Protein AF-A0A3S9VYE0-F1 (afdb_monomer_lite)

Radius of gyration: 14.02 Å; chains: 1; bounding box: 30×32×37 Å

Structure (mmCIF, N/CA/C/O backbone):
data_AF-A0A3S9VYE0-F1
#
_entry.id   AF-A0A3S9VYE0-F1
#
loop_
_atom_site.group_PDB
_atom_site.id
_atom_site.type_symbol
_atom_site.label_atom_id
_atom_site.label_alt_id
_atom_site.label_comp_id
_atom_site.label_asym_id
_atom_site.label_entity_id
_atom_site.label_seq_id
_atom_site.pdbx_PDB_ins_code
_atom_site.Cartn_x
_atom_site.Cartn_y
_atom_site.Cartn_z
_atom_site.occupancy
_atom_site.B_iso_or_equiv
_atom_site.auth_seq_id
_atom_site.auth_comp_id
_atom_site.auth_asym_id
_atom_site.auth_atom_id
_atom_site.pdbx_PDB_model_num
ATOM 1 N N . MET A 1 1 ? 11.926 20.568 -19.485 1.00 38.09 1 MET A N 1
ATOM 2 C CA . MET A 1 1 ? 10.786 19.679 -19.187 1.00 38.09 1 MET A CA 1
ATOM 3 C C . MET A 1 1 ? 11.408 18.369 -18.745 1.00 38.09 1 MET A C 1
ATOM 5 O O . MET A 1 1 ? 11.877 17.630 -19.596 1.00 38.09 1 MET A O 1
ATOM 9 N N . GLU A 1 2 ? 11.599 18.172 -17.441 1.00 37.19 2 GLU A N 1
ATOM 10 C CA . GLU A 1 2 ? 12.218 16.939 -16.940 1.00 37.19 2 GLU A CA 1
ATOM 11 C C . GLU A 1 2 ? 11.275 15.770 -17.230 1.00 37.19 2 GLU A C 1
ATOM 13 O O . GLU A 1 2 ? 10.141 15.744 -16.744 1.00 37.19 2 GLU A O 1
ATOM 18 N N . LEU A 1 3 ? 11.729 14.830 -18.065 1.00 38.94 3 LEU A N 1
ATOM 19 C CA . LEU A 1 3 ? 11.128 13.508 -18.128 1.00 38.94 3 LEU A CA 1
ATOM 20 C C . LEU A 1 3 ? 11.273 12.900 -16.734 1.00 38.94 3 LEU A C 1
ATOM 22 O O . LEU A 1 3 ? 12.375 12.572 -16.303 1.00 38.94 3 LEU A O 1
ATOM 26 N N . PHE A 1 4 ? 10.157 12.777 -16.023 1.00 50.22 4 PHE A N 1
ATOM 27 C CA . PHE A 1 4 ? 10.066 11.938 -14.839 1.00 50.22 4 PHE A CA 1
ATOM 28 C C . PHE A 1 4 ? 10.234 10.499 -15.335 1.00 50.22 4 PHE A C 1
ATOM 30 O O . PHE A 1 4 ? 9.263 9.883 -15.767 1.00 50.22 4 PHE A O 1
ATOM 37 N N . MET A 1 5 ? 11.476 10.012 -15.406 1.00 53.62 5 MET A N 1
ATOM 38 C CA . MET A 1 5 ? 11.737 8.617 -15.746 1.00 53.62 5 MET A CA 1
ATOM 39 C C . MET A 1 5 ? 11.141 7.783 -14.619 1.00 53.62 5 MET A C 1
ATOM 41 O O . MET A 1 5 ? 11.667 7.768 -13.506 1.00 53.62 5 MET A O 1
ATOM 45 N N . MET A 1 6 ? 9.983 7.173 -14.880 1.00 64.06 6 MET A N 1
ATOM 46 C CA . MET A 1 6 ? 9.414 6.199 -13.963 1.00 64.06 6 MET A CA 1
ATOM 47 C C . MET A 1 6 ? 10.423 5.071 -13.839 1.00 64.06 6 MET A C 1
ATOM 49 O O . MET A 1 6 ? 10.846 4.499 -14.838 1.00 64.06 6 MET A O 1
ATOM 53 N N . ARG A 1 7 ? 10.829 4.791 -12.605 1.00 78.62 7 ARG A N 1
ATOM 54 C CA . ARG A 1 7 ? 11.672 3.649 -12.297 1.00 78.62 7 ARG A CA 1
ATOM 55 C C . ARG A 1 7 ? 11.025 2.380 -12.859 1.00 78.62 7 ARG A C 1
ATOM 57 O O . ARG A 1 7 ? 9.834 2.162 -12.652 1.00 78.62 7 ARG A O 1
ATOM 64 N N . GLU A 1 8 ? 11.808 1.577 -13.569 1.00 81.56 8 GLU A N 1
ATOM 65 C CA . GLU A 1 8 ? 11.289 0.416 -14.304 1.00 81.56 8 GLU A CA 1
ATOM 66 C C . GLU A 1 8 ? 11.445 -0.896 -13.525 1.00 81.56 8 GLU A C 1
ATOM 68 O O . GLU A 1 8 ? 10.674 -1.825 -13.747 1.00 81.56 8 GLU A O 1
ATOM 73 N N . GLU A 1 9 ? 12.389 -0.955 -12.578 1.00 90.75 9 GLU A N 1
ATOM 74 C CA . GLU A 1 9 ? 12.740 -2.183 -11.856 1.00 90.75 9 GLU A CA 1
ATOM 75 C C . GLU A 1 9 ? 12.995 -1.949 -10.362 1.00 90.75 9 GLU A C 1
ATOM 77 O O . GLU A 1 9 ? 13.578 -0.937 -9.946 1.00 90.75 9 GLU A O 1
ATOM 82 N N . LEU A 1 10 ? 12.606 -2.934 -9.554 1.00 94.12 10 LEU A N 1
ATOM 83 C CA . LEU A 1 10 ? 12.876 -3.021 -8.123 1.00 94.12 10 LEU A CA 1
ATOM 84 C C . LEU A 1 10 ? 13.911 -4.118 -7.853 1.00 94.12 10 LEU A C 1
ATOM 86 O O . LEU A 1 10 ? 13.869 -5.205 -8.429 1.00 94.12 10 LEU A O 1
ATOM 90 N N . SER A 1 11 ? 14.823 -3.873 -6.917 1.00 95.44 11 SER A N 1
ATOM 91 C CA . SER A 1 11 ? 15.702 -4.923 -6.404 1.00 95.44 11 SER A CA 1
ATOM 92 C C . SER A 1 11 ? 14.907 -5.956 -5.602 1.00 95.44 11 SER A C 1
ATOM 94 O O . SER A 1 11 ? 13.827 -5.676 -5.079 1.00 95.44 11 SER A O 1
ATOM 96 N N . LEU A 1 12 ? 15.477 -7.151 -5.430 1.00 95.69 12 LEU A N 1
ATOM 97 C CA . LEU A 1 12 ? 14.870 -8.203 -4.611 1.00 95.69 12 LEU A CA 1
ATOM 98 C C . LEU A 1 12 ? 14.559 -7.725 -3.183 1.00 95.69 12 LEU A C 1
ATOM 100 O O . LEU A 1 12 ? 13.485 -8.014 -2.662 1.00 95.69 12 LEU A O 1
ATOM 104 N N . GLN A 1 13 ? 15.472 -6.971 -2.566 1.00 97.38 13 GLN A N 1
ATOM 105 C CA . GLN A 1 13 ? 15.276 -6.459 -1.210 1.00 97.38 13 GLN A CA 1
ATOM 106 C C . GLN A 1 13 ? 14.094 -5.487 -1.142 1.00 97.38 13 GLN A C 1
ATOM 108 O O . GLN A 1 13 ? 13.304 -5.546 -0.204 1.00 97.38 13 GLN A O 1
ATOM 113 N N . GLU A 1 14 ? 13.935 -4.627 -2.148 1.00 97.19 14 GLU A N 1
ATOM 114 C CA . GLU A 1 14 ? 12.805 -3.700 -2.200 1.00 97.19 14 GLU A CA 1
ATOM 115 C C . GLU A 1 14 ? 11.482 -4.429 -2.415 1.00 97.19 14 GLU A C 1
ATOM 117 O O . GLU A 1 14 ? 10.497 -4.090 -1.769 1.00 97.19 14 GLU A O 1
ATOM 122 N N . LYS A 1 15 ? 11.455 -5.468 -3.259 1.00 97.50 15 LYS A N 1
ATOM 123 C CA . LYS A 1 15 ? 10.261 -6.308 -3.449 1.00 97.50 15 LYS A CA 1
ATOM 124 C C . LYS A 1 15 ? 9.829 -6.987 -2.153 1.00 97.50 15 LYS A C 1
ATOM 126 O O . LYS A 1 15 ? 8.635 -7.040 -1.860 1.00 97.50 15 LYS A O 1
ATOM 131 N N . LEU A 1 16 ? 10.787 -7.508 -1.383 1.00 97.94 16 LEU A N 1
ATOM 132 C CA . LEU A 1 16 ? 10.517 -8.124 -0.082 1.00 97.94 16 LEU A CA 1
ATOM 133 C C . LEU A 1 16 ? 9.951 -7.107 0.910 1.00 97.94 16 LEU A C 1
ATOM 135 O O . LEU A 1 16 ? 8.973 -7.401 1.592 1.00 97.94 16 LEU A O 1
ATOM 139 N N . GLU A 1 17 ? 10.516 -5.904 0.948 1.00 98.44 17 GLU A N 1
ATOM 140 C CA . GLU A 1 17 ? 10.051 -4.856 1.852 1.00 98.44 17 GLU A CA 1
ATOM 141 C C . GLU A 1 17 ? 8.652 -4.349 1.474 1.00 98.44 17 GLU A C 1
ATOM 143 O O . GLU A 1 17 ? 7.762 -4.305 2.323 1.00 98.44 17 GLU A O 1
ATOM 148 N N . TYR A 1 18 ? 8.399 -4.088 0.185 1.00 98.31 18 TYR A N 1
ATOM 149 C CA . TYR A 1 18 ? 7.056 -3.758 -0.300 1.00 98.31 18 TYR A CA 1
ATOM 150 C C . TYR A 1 18 ? 6.040 -4.828 0.074 1.00 98.31 18 TYR A C 1
ATOM 152 O O . TYR A 1 18 ? 4.967 -4.506 0.581 1.00 98.31 18 TYR A O 1
ATOM 160 N N . ARG A 1 19 ? 6.379 -6.104 -0.135 1.00 98.50 19 ARG A N 1
ATOM 161 C CA . ARG A 1 19 ? 5.515 -7.223 0.242 1.00 98.50 19 ARG A CA 1
ATOM 162 C C . ARG A 1 19 ? 5.190 -7.211 1.731 1.00 98.50 19 ARG A C 1
ATOM 164 O O . ARG A 1 19 ? 4.027 -7.378 2.085 1.00 98.50 19 ARG A O 1
ATOM 171 N N . ASN A 1 20 ? 6.183 -7.013 2.595 1.00 98.50 20 ASN A N 1
ATOM 172 C CA . ASN A 1 20 ? 5.978 -6.991 4.043 1.00 98.50 20 ASN A CA 1
ATOM 173 C C . ASN A 1 20 ? 5.014 -5.875 4.462 1.00 98.50 20 ASN A C 1
ATOM 175 O O . ASN A 1 20 ? 4.074 -6.118 5.222 1.00 98.50 20 ASN A O 1
ATOM 179 N N . ILE A 1 21 ? 5.211 -4.667 3.932 1.00 98.69 21 ILE A N 1
ATOM 180 C CA . ILE A 1 21 ? 4.362 -3.513 4.240 1.00 98.69 21 ILE A CA 1
ATOM 181 C C . ILE A 1 21 ? 2.937 -3.739 3.713 1.00 98.69 21 ILE A C 1
ATOM 183 O O . ILE A 1 21 ? 1.971 -3.583 4.463 1.00 98.69 21 ILE A O 1
ATOM 187 N N . LEU A 1 22 ? 2.801 -4.156 2.449 1.00 98.69 22 LEU A N 1
ATOM 188 C CA . LEU A 1 22 ? 1.510 -4.396 1.800 1.00 98.69 22 LEU A CA 1
ATOM 189 C C . LEU A 1 22 ? 0.731 -5.533 2.466 1.00 98.69 22 LEU A C 1
ATOM 191 O O . LEU A 1 22 ? -0.468 -5.385 2.676 1.00 98.69 22 LEU A O 1
ATOM 195 N N . ASN A 1 23 ? 1.389 -6.618 2.879 1.00 98.56 23 ASN A N 1
ATOM 196 C CA . ASN A 1 23 ? 0.744 -7.672 3.665 1.00 98.56 23 ASN A CA 1
ATOM 197 C C . ASN A 1 23 ? 0.172 -7.121 4.974 1.00 98.56 23 ASN A C 1
ATOM 199 O O . ASN A 1 23 ? -0.982 -7.393 5.287 1.00 98.56 23 ASN A O 1
ATOM 203 N N . GLY A 1 24 ? 0.922 -6.281 5.696 1.00 98.56 24 GLY A N 1
ATOM 204 C CA . GLY A 1 24 ? 0.425 -5.657 6.925 1.00 98.56 24 GLY A CA 1
ATOM 205 C C . GLY A 1 24 ? -0.810 -4.774 6.700 1.00 98.56 24 GLY A C 1
ATOM 206 O O . GLY A 1 24 ? -1.740 -4.796 7.503 1.00 98.56 24 GLY A O 1
ATOM 207 N N . ILE A 1 25 ? -0.856 -4.030 5.590 1.00 98.62 25 ILE A N 1
ATOM 208 C CA . ILE A 1 25 ? -2.043 -3.256 5.186 1.00 98.62 25 ILE A CA 1
ATOM 209 C C . ILE A 1 25 ? -3.205 -4.207 4.860 1.00 98.62 25 ILE A C 1
ATOM 211 O O . ILE A 1 25 ? -4.314 -4.039 5.372 1.00 98.62 25 ILE A O 1
ATOM 215 N N . GLY A 1 26 ? -2.948 -5.224 4.035 1.00 98.50 26 GLY A N 1
ATOM 216 C CA . GLY A 1 26 ? -3.939 -6.197 3.584 1.00 98.50 26 GLY A CA 1
ATOM 217 C C . GLY A 1 26 ? -4.568 -6.990 4.729 1.00 98.50 26 GLY A C 1
ATOM 218 O O . GLY A 1 26 ? -5.783 -7.155 4.754 1.00 98.50 26 GLY A O 1
ATOM 219 N N . GLU A 1 27 ? -3.780 -7.418 5.714 1.00 98.44 27 GLU A N 1
ATOM 220 C CA . GLU A 1 27 ? -4.264 -8.126 6.905 1.00 98.44 27 GLU A CA 1
ATOM 221 C C . GLU A 1 27 ? -5.262 -7.289 7.712 1.00 98.44 27 GLU A C 1
ATOM 223 O O . GLU A 1 27 ? -6.290 -7.805 8.156 1.00 98.44 27 GLU A O 1
ATOM 228 N N . ILE A 1 28 ? -4.996 -5.989 7.881 1.00 98.31 28 ILE A N 1
ATOM 229 C CA . ILE A 1 28 ? -5.904 -5.081 8.591 1.00 98.31 28 ILE A CA 1
ATOM 230 C C . ILE A 1 28 ? -7.205 -4.919 7.804 1.00 98.31 28 ILE A C 1
ATOM 232 O O . ILE A 1 28 ? -8.284 -5.069 8.376 1.00 98.31 28 ILE A O 1
ATOM 236 N N . LEU A 1 29 ? -7.111 -4.665 6.496 1.00 98.38 29 LEU A N 1
ATOM 237 C CA 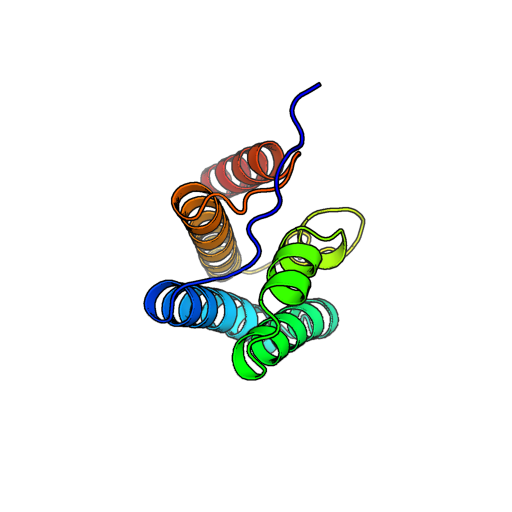. LEU A 1 29 ? -8.282 -4.500 5.631 1.00 98.38 29 LEU A CA 1
ATOM 238 C C . LEU A 1 29 ? -9.145 -5.762 5.602 1.00 98.38 29 LEU A C 1
ATOM 240 O O . LEU A 1 29 ? -10.362 -5.673 5.754 1.00 98.38 29 LEU A O 1
ATOM 244 N N . LEU A 1 30 ? -8.525 -6.934 5.468 1.00 98.19 30 LEU A N 1
ATOM 245 C CA . LEU A 1 30 ? -9.223 -8.214 5.457 1.00 98.19 30 LEU A CA 1
ATOM 246 C C . LEU A 1 30 ? -9.905 -8.490 6.801 1.00 98.19 30 LEU A C 1
ATOM 248 O O . LEU A 1 30 ? -11.088 -8.822 6.830 1.00 98.19 30 LEU A O 1
ATOM 252 N N . ARG A 1 31 ? -9.191 -8.298 7.920 1.00 97.94 31 ARG A N 1
ATOM 253 C CA . ARG A 1 31 ? -9.735 -8.485 9.276 1.00 97.94 31 ARG A CA 1
ATOM 254 C C . ARG A 1 31 ? -10.935 -7.580 9.550 1.00 97.94 31 ARG A C 1
ATOM 256 O O . ARG A 1 31 ? -11.867 -8.002 10.228 1.00 97.94 31 ARG A O 1
ATOM 263 N N . LEU A 1 32 ? -10.907 -6.351 9.038 1.00 97.75 32 LEU A N 1
ATOM 264 C CA . LEU A 1 32 ? -11.975 -5.362 9.198 1.00 97.75 32 LEU A CA 1
ATOM 265 C C . LEU A 1 32 ? -13.028 -5.412 8.075 1.00 97.75 32 LEU A C 1
ATOM 267 O O . LEU A 1 32 ? -13.923 -4.572 8.039 1.00 97.75 32 LEU A O 1
ATOM 271 N N . ASN A 1 33 ? -12.952 -6.409 7.186 1.00 97.38 33 ASN A N 1
ATOM 272 C CA . ASN A 1 33 ? -13.897 -6.648 6.094 1.00 97.38 33 ASN A CA 1
ATOM 273 C C . ASN A 1 33 ? -13.975 -5.523 5.033 1.00 97.38 33 ASN A C 1
ATOM 275 O O . ASN A 1 33 ? -14.991 -5.363 4.354 1.00 97.38 33 ASN A O 1
ATOM 279 N N . PHE A 1 34 ? -12.888 -4.772 4.829 1.00 97.69 34 PHE A N 1
ATOM 280 C CA . PHE A 1 34 ? -12.723 -3.826 3.715 1.00 97.69 34 PHE A CA 1
ATOM 281 C C . PHE A 1 34 ? -12.269 -4.557 2.444 1.00 97.69 34 PHE A C 1
ATOM 283 O O . PHE A 1 34 ? -11.154 -4.379 1.953 1.00 97.69 34 PHE A O 1
ATOM 290 N N . LEU A 1 35 ? -13.136 -5.428 1.919 1.00 97.44 35 LEU A N 1
ATOM 291 C CA . LEU A 1 35 ? -12.783 -6.376 0.854 1.00 97.44 35 LEU A CA 1
ATOM 292 C C . LEU A 1 35 ? -12.370 -5.700 -0.464 1.00 97.44 35 LEU A C 1
ATOM 294 O O . LEU A 1 35 ? -11.487 -6.203 -1.152 1.00 97.44 35 LEU A O 1
ATOM 298 N N . GLY A 1 36 ? -12.969 -4.554 -0.805 1.00 97.00 36 GLY A N 1
ATOM 299 C CA . GLY A 1 36 ? -12.621 -3.814 -2.024 1.00 97.00 36 GLY A CA 1
ATOM 300 C C . GLY A 1 36 ? -11.191 -3.275 -1.985 1.00 97.00 36 GLY A C 1
ATOM 301 O O . GLY A 1 36 ? -10.414 -3.490 -2.909 1.00 97.00 36 GLY A O 1
ATOM 302 N N . GLN A 1 37 ? -10.814 -2.634 -0.880 1.00 98.19 37 GLN A N 1
ATOM 303 C CA . GLN A 1 37 ? -9.461 -2.120 -0.667 1.00 98.19 37 GLN A CA 1
ATOM 304 C C . GLN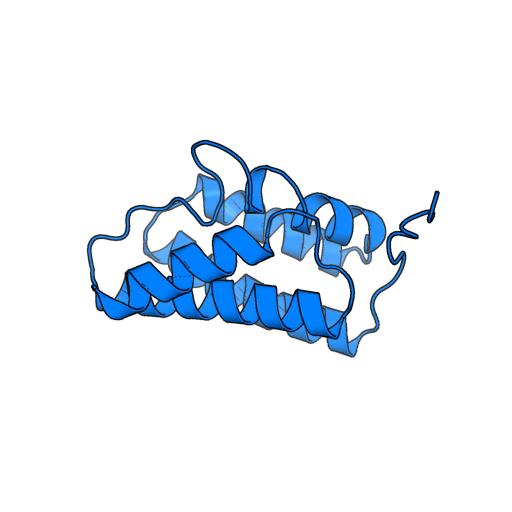 A 1 37 ? -8.454 -3.260 -0.481 1.00 98.19 37 GLN A C 1
ATOM 306 O O . GLN A 1 37 ? -7.334 -3.180 -0.980 1.00 98.19 37 GLN A O 1
ATOM 311 N N . TYR A 1 38 ? -8.855 -4.346 0.187 1.00 98.44 38 TYR A N 1
ATOM 312 C CA . TYR A 1 38 ? -8.038 -5.554 0.283 1.00 98.44 38 TYR A CA 1
ATOM 313 C C . TYR A 1 38 ? -7.710 -6.132 -1.101 1.00 98.44 38 TYR A C 1
ATOM 315 O O . TYR A 1 38 ? -6.561 -6.498 -1.337 1.00 98.44 38 TYR A O 1
ATOM 323 N N . GLN A 1 39 ? -8.674 -6.163 -2.029 1.00 98.50 39 GLN A N 1
ATOM 324 C CA . GLN A 1 39 ? -8.434 -6.650 -3.389 1.00 98.50 39 GLN A CA 1
ATOM 325 C C . GLN A 1 39 ? -7.349 -5.832 -4.098 1.00 98.50 39 GLN A C 1
ATOM 327 O O . GLN A 1 39 ? -6.450 -6.418 -4.689 1.00 98.50 39 GLN A O 1
ATOM 332 N N . VAL A 1 40 ? -7.364 -4.500 -3.959 1.00 98.38 40 VAL A N 1
ATOM 333 C CA . VAL A 1 40 ? -6.314 -3.626 -4.519 1.00 98.38 40 VAL A CA 1
ATOM 334 C C . VAL A 1 40 ? -4.931 -4.013 -3.984 1.00 98.38 40 VAL A C 1
ATOM 336 O O . VAL A 1 40 ? -3.977 -4.135 -4.749 1.00 98.38 40 VAL A O 1
ATOM 339 N N . ILE A 1 41 ? -4.816 -4.258 -2.676 1.00 98.62 41 ILE A N 1
ATOM 340 C CA . ILE A 1 41 ? -3.558 -4.704 -2.060 1.00 98.62 41 ILE A CA 1
ATOM 341 C C . ILE A 1 41 ? -3.146 -6.095 -2.558 1.00 98.62 41 ILE A C 1
ATOM 343 O O . ILE A 1 41 ? -1.973 -6.317 -2.858 1.00 98.62 41 ILE A O 1
ATOM 347 N N . SER A 1 42 ? -4.095 -7.024 -2.683 1.00 98.62 42 SER A N 1
ATOM 348 C CA . SER A 1 42 ? 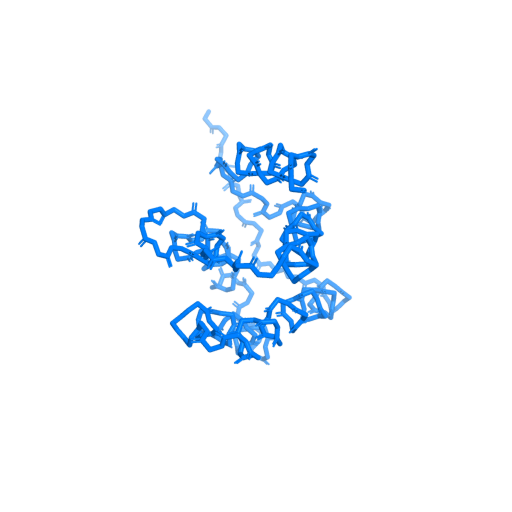-3.838 -8.364 -3.216 1.00 98.62 42 SER A CA 1
ATOM 349 C C . SER A 1 42 ? -3.343 -8.316 -4.663 1.00 98.62 42 SER A C 1
ATOM 351 O O . SER A 1 42 ? -2.396 -9.022 -5.008 1.00 98.62 42 SER A O 1
ATOM 353 N N . ASP A 1 43 ? -3.914 -7.443 -5.489 1.00 98.69 43 ASP A N 1
ATOM 354 C CA . ASP A 1 43 ? -3.493 -7.252 -6.875 1.00 98.69 43 ASP A CA 1
ATOM 355 C C . ASP A 1 43 ? -2.059 -6.708 -6.951 1.00 98.69 43 ASP A C 1
ATOM 357 O O . ASP A 1 43 ? -1.248 -7.230 -7.715 1.00 98.69 43 ASP A O 1
ATOM 361 N N . LEU A 1 44 ? -1.695 -5.742 -6.100 1.00 98.62 44 LEU A N 1
ATOM 362 C CA . LEU A 1 44 ? -0.317 -5.242 -6.002 1.00 98.62 44 LEU A CA 1
ATOM 363 C C . LEU A 1 44 ? 0.683 -6.334 -5.598 1.00 98.62 44 LEU A C 1
ATOM 365 O O . LEU A 1 44 ? 1.763 -6.433 -6.182 1.00 98.62 44 LEU A O 1
ATOM 369 N N . LEU A 1 45 ? 0.325 -7.177 -4.627 1.00 98.62 45 LEU A N 1
ATOM 370 C CA . LEU A 1 45 ? 1.151 -8.314 -4.213 1.00 98.62 45 LEU A CA 1
ATOM 371 C C . LEU A 1 45 ? 1.344 -9.316 -5.362 1.00 98.62 45 LEU A C 1
ATOM 373 O O . LEU A 1 45 ? 2.467 -9.753 -5.611 1.00 98.62 45 LEU A O 1
ATOM 377 N N . ASN A 1 46 ? 0.280 -9.607 -6.115 1.00 98.50 46 ASN A N 1
ATOM 378 C CA . ASN A 1 46 ? 0.343 -10.482 -7.286 1.00 98.50 46 ASN A CA 1
ATOM 379 C C . ASN A 1 46 ? 1.274 -9.931 -8.380 1.00 98.50 46 ASN A C 1
ATOM 381 O O . ASN A 1 46 ? 1.978 -10.706 -9.029 1.00 98.50 46 ASN A O 1
ATOM 385 N N . LEU A 1 47 ? 1.302 -8.610 -8.589 1.00 98.31 47 LEU A N 1
ATOM 386 C CA . LEU A 1 47 ? 2.224 -7.972 -9.537 1.00 98.31 47 LEU A CA 1
ATOM 387 C C . LEU A 1 47 ? 3.687 -8.126 -9.089 1.00 98.31 47 LEU A C 1
ATOM 389 O O . LEU A 1 47 ? 4.545 -8.448 -9.913 1.00 98.31 47 LEU A O 1
ATOM 393 N N . LEU A 1 48 ? 3.970 -7.982 -7.787 1.00 96.38 48 LEU A N 1
ATOM 394 C CA . LEU A 1 48 ? 5.304 -8.251 -7.231 1.00 96.38 48 LEU A CA 1
ATOM 395 C C . LEU A 1 48 ? 5.720 -9.716 -7.414 1.00 96.38 48 LEU A C 1
ATOM 397 O O . LEU A 1 48 ? 6.857 -9.979 -7.799 1.00 96.38 48 LEU A O 1
ATOM 401 N N . ASP A 1 49 ? 4.813 -10.668 -7.164 1.00 95.75 49 ASP A N 1
ATOM 402 C CA . ASP A 1 49 ? 5.057 -12.109 -7.346 1.00 95.75 49 ASP A CA 1
ATOM 403 C C . ASP A 1 49 ? 5.398 -12.479 -8.792 1.00 95.75 49 ASP A C 1
ATOM 405 O O . ASP A 1 49 ? 6.249 -13.334 -9.045 1.00 95.75 49 ASP A O 1
ATOM 409 N N . LYS A 1 50 ? 4.766 -11.803 -9.753 1.00 97.31 50 LYS A N 1
ATOM 410 C CA . LYS A 1 50 ? 5.010 -12.001 -11.185 1.00 97.31 50 LYS A CA 1
ATOM 411 C C . LYS A 1 50 ? 6.217 -11.225 -11.715 1.00 97.31 50 LYS A C 1
ATOM 413 O O . LYS A 1 50 ? 6.549 -11.377 -12.886 1.00 97.31 50 LYS A O 1
ATOM 418 N N . ASN A 1 51 ? 6.898 -10.444 -10.870 1.00 95.00 51 ASN A N 1
ATOM 419 C CA . ASN A 1 51 ? 7.968 -9.521 -11.263 1.00 95.00 51 ASN A CA 1
ATOM 420 C C . ASN A 1 51 ? 7.521 -8.485 -12.313 1.00 95.00 51 ASN A C 1
ATOM 422 O O . ASN A 1 51 ? 8.306 -8.076 -13.166 1.00 95.00 51 ASN A O 1
ATOM 426 N N . GLU A 1 52 ? 6.261 -8.053 -12.254 1.00 96.56 52 GLU A N 1
ATOM 427 C CA . GLU A 1 52 ? 5.696 -7.030 -13.139 1.00 96.56 52 GLU A CA 1
ATOM 428 C C . GLU A 1 52 ? 5.956 -5.618 -12.577 1.00 96.56 52 GLU A C 1
ATOM 430 O O . GLU A 1 52 ? 5.032 -4.835 -12.367 1.00 96.56 52 GLU A O 1
ATOM 435 N N . ASP A 1 53 ? 7.223 -5.288 -12.309 1.00 95.44 53 ASP A N 1
ATOM 436 C CA . ASP A 1 53 ? 7.640 -4.115 -11.521 1.00 95.44 53 ASP A CA 1
ATOM 437 C C . ASP A 1 53 ? 7.107 -2.786 -12.070 1.00 95.44 53 ASP A C 1
ATOM 439 O O . ASP A 1 53 ? 6.609 -1.954 -11.313 1.00 95.44 53 ASP A O 1
ATOM 443 N N . MET A 1 54 ? 7.149 -2.592 -13.389 1.00 95.06 54 MET A N 1
ATOM 444 C CA . MET A 1 54 ? 6.620 -1.382 -14.024 1.00 95.06 54 MET A CA 1
ATOM 445 C C . MET A 1 54 ? 5.107 -1.231 -13.793 1.00 95.06 54 MET A C 1
ATOM 447 O O . MET A 1 54 ? 4.625 -0.129 -13.519 1.00 95.06 54 MET A O 1
ATOM 451 N N . ILE A 1 55 ? 4.352 -2.331 -13.888 1.00 96.12 55 ILE A N 1
ATOM 452 C CA . ILE A 1 55 ? 2.901 -2.328 -13.660 1.00 96.12 55 ILE A CA 1
ATOM 453 C C . ILE A 1 55 ? 2.629 -2.132 -12.169 1.00 96.12 55 ILE A C 1
ATOM 455 O O . ILE A 1 55 ? 1.816 -1.284 -11.813 1.00 96.12 55 ILE A O 1
ATOM 459 N N . PHE A 1 56 ? 3.370 -2.821 -11.300 1.00 97.44 56 PHE A N 1
ATOM 460 C CA . PHE A 1 56 ? 3.314 -2.630 -9.854 1.0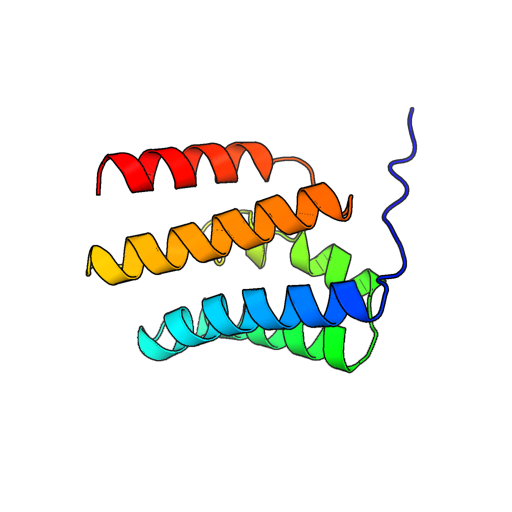0 97.44 56 PHE A CA 1
ATOM 461 C C . PHE A 1 56 ? 3.522 -1.165 -9.465 1.00 97.44 56 PHE A C 1
ATOM 463 O O . PHE A 1 56 ? 2.687 -0.601 -8.771 1.00 97.44 56 PHE A O 1
ATOM 470 N N . ILE A 1 57 ? 4.590 -0.517 -9.941 1.00 95.88 57 ILE A N 1
ATOM 471 C CA . ILE A 1 57 ? 4.894 0.885 -9.619 1.00 95.88 57 ILE A CA 1
ATOM 472 C C . ILE A 1 57 ? 3.785 1.810 -10.128 1.00 95.88 57 ILE A C 1
ATOM 474 O O . ILE A 1 57 ? 3.405 2.761 -9.438 1.00 95.88 57 ILE A O 1
ATOM 478 N N . LYS A 1 58 ? 3.254 1.547 -11.325 1.00 94.69 58 LYS A N 1
ATOM 479 C CA . LYS A 1 58 ? 2.149 2.322 -11.893 1.00 94.69 58 LYS A CA 1
ATOM 480 C C . LYS A 1 58 ? 0.884 2.206 -11.040 1.00 94.69 58 LYS A C 1
ATOM 482 O O . LYS A 1 58 ? 0.312 3.234 -10.686 1.00 94.69 58 LYS A O 1
ATOM 487 N N . GLU A 1 59 ? 0.467 0.989 -10.703 1.00 96.19 59 GLU A N 1
ATOM 488 C CA . GLU A 1 59 ? -0.742 0.734 -9.912 1.00 96.19 59 GLU A CA 1
ATOM 489 C C . GLU A 1 59 ? -0.575 1.182 -8.456 1.00 96.19 59 GLU A C 1
ATOM 491 O O . GLU A 1 59 ? -1.493 1.766 -7.881 1.00 96.19 59 GLU A O 1
ATOM 496 N N . LEU A 1 60 ? 0.623 1.020 -7.884 1.00 96.69 60 LEU A N 1
ATOM 497 C CA . LEU A 1 60 ? 0.961 1.521 -6.556 1.00 96.69 60 LEU A CA 1
ATOM 498 C C . LEU A 1 60 ? 0.788 3.036 -6.493 1.00 96.69 60 LEU A C 1
ATOM 500 O O . LEU A 1 60 ? 0.333 3.537 -5.480 1.00 96.69 60 LEU A O 1
ATOM 504 N N . ASN A 1 61 ? 1.110 3.772 -7.559 1.00 94.94 61 ASN A N 1
ATOM 505 C CA . ASN A 1 61 ? 0.879 5.218 -7.665 1.00 94.94 61 ASN A CA 1
ATOM 506 C C . ASN A 1 61 ? -0.512 5.588 -8.207 1.00 94.94 61 ASN A C 1
ATOM 508 O O . ASN A 1 61 ? -0.787 6.763 -8.462 1.00 94.94 61 ASN A O 1
ATOM 512 N N . GLY A 1 62 ? -1.378 4.598 -8.408 1.00 93.69 62 GLY A N 1
ATOM 513 C CA . GLY A 1 62 ? -2.673 4.748 -9.044 1.00 93.69 62 GLY A CA 1
ATOM 514 C C . GLY A 1 62 ? -3.742 5.366 -8.145 1.00 93.69 62 GLY A C 1
ATOM 515 O O . GLY A 1 62 ? -3.601 5.516 -6.929 1.00 93.69 62 GLY A O 1
ATOM 516 N N . VAL A 1 63 ? -4.871 5.691 -8.776 1.00 94.38 63 VAL A N 1
ATOM 517 C CA . VAL A 1 63 ? -6.049 6.266 -8.107 1.00 94.38 63 VAL A CA 1
ATOM 518 C C . VAL A 1 63 ? -6.620 5.324 -7.046 1.00 94.38 63 VAL A C 1
ATOM 520 O O . VAL A 1 63 ? -6.946 5.768 -5.956 1.00 94.38 63 VAL A O 1
ATOM 523 N N . ASN A 1 64 ? -6.612 4.012 -7.281 1.00 95.94 64 ASN A N 1
ATOM 524 C CA . ASN A 1 64 ? -7.122 3.041 -6.309 1.00 95.94 64 ASN A CA 1
ATOM 525 C C . ASN A 1 64 ? -6.346 3.061 -4.980 1.00 95.94 64 ASN A C 1
ATOM 527 O O . ASN A 1 64 ? -6.912 2.745 -3.936 1.00 95.94 64 ASN A O 1
ATOM 531 N N . MET A 1 65 ? -5.071 3.464 -4.999 1.00 95.94 65 MET A N 1
ATOM 532 C CA . MET A 1 65 ? -4.265 3.615 -3.788 1.00 95.94 65 MET A CA 1
ATOM 533 C C . MET A 1 65 ? -4.445 4.979 -3.130 1.00 95.94 65 MET A C 1
ATOM 535 O O . MET A 1 65 ? -4.548 5.044 -1.909 1.00 95.94 65 MET A O 1
ATOM 539 N N . TRP A 1 66 ? -4.484 6.058 -3.918 1.00 94.50 66 TRP A N 1
ATOM 540 C CA . TRP A 1 66 ? -4.282 7.419 -3.400 1.00 94.50 66 TRP A CA 1
ATOM 541 C C . TRP A 1 66 ? -5.354 8.439 -3.797 1.00 94.50 66 TRP A C 1
ATOM 543 O O . TRP A 1 66 ? -5.419 9.512 -3.205 1.00 94.50 66 TRP A O 1
ATOM 553 N N . GLY A 1 67 ? -6.174 8.164 -4.806 1.00 87.69 67 GLY A N 1
ATOM 554 C CA . GLY A 1 67 ? -7.020 9.165 -5.450 1.00 87.69 67 GLY A CA 1
ATOM 555 C C . GLY A 1 67 ? -8.488 8.770 -5.559 1.00 87.69 67 GLY A C 1
ATOM 556 O O . GLY A 1 67 ? -8.834 7.846 -6.284 1.00 87.69 67 GLY A O 1
ATOM 557 N N . GLY A 1 68 ? -9.356 9.585 -4.961 1.00 81.31 68 GLY A N 1
ATOM 558 C CA . GLY A 1 68 ? -10.803 9.504 -5.145 1.00 81.31 68 GLY A CA 1
ATOM 559 C C . GLY A 1 68 ? -11.514 8.643 -4.107 1.00 81.31 68 GLY A C 1
ATOM 560 O O . GLY A 1 68 ? -10.889 7.908 -3.347 1.00 81.31 68 GLY A O 1
ATOM 561 N N . ALA A 1 69 ? -12.844 8.758 -4.121 1.00 84.00 69 ALA A N 1
ATOM 562 C CA . ALA A 1 69 ? -13.727 8.088 -3.179 1.00 84.00 69 ALA A CA 1
ATOM 563 C C . ALA A 1 69 ? -13.514 6.570 -3.200 1.00 84.00 69 ALA A C 1
ATOM 565 O O . ALA A 1 69 ? -13.720 5.922 -4.228 1.00 84.00 69 ALA A O 1
ATOM 566 N N . GLY A 1 70 ? -13.144 6.013 -2.048 1.00 89.62 70 GLY A N 1
ATOM 567 C CA . GLY A 1 70 ? -12.969 4.571 -1.873 1.00 89.62 70 GLY A CA 1
ATOM 568 C C . GLY A 1 70 ? -11.563 4.052 -2.174 1.00 89.62 70 GLY A C 1
ATOM 569 O O . GLY A 1 70 ? -11.371 2.833 -2.163 1.00 89.62 70 GLY A O 1
ATOM 570 N N . ALA A 1 71 ? -10.587 4.943 -2.389 1.00 96.12 71 ALA A N 1
ATOM 571 C CA . ALA A 1 71 ? -9.174 4.575 -2.401 1.00 96.12 71 ALA A CA 1
ATOM 572 C C . ALA A 1 71 ? -8.773 3.847 -1.104 1.00 96.12 71 ALA A C 1
ATOM 574 O O . ALA A 1 71 ? -9.406 4.014 -0.061 1.00 96.12 71 ALA A O 1
ATOM 575 N N . VAL A 1 72 ? -7.692 3.061 -1.149 1.00 97.31 72 VAL A N 1
ATOM 576 C CA . VAL A 1 72 ? -7.246 2.227 -0.015 1.00 97.31 72 VAL A CA 1
ATOM 577 C C . VAL A 1 72 ? -7.113 3.016 1.288 1.00 97.31 72 VAL A C 1
ATOM 579 O O . VAL A 1 72 ? -7.489 2.518 2.345 1.00 97.31 72 VAL A O 1
ATOM 582 N N . TRP A 1 73 ? -6.607 4.248 1.227 1.00 94.19 73 TRP A N 1
ATOM 583 C CA . TRP A 1 73 ? -6.407 5.077 2.415 1.00 94.19 73 TRP A CA 1
ATOM 584 C C . TRP A 1 73 ? -7.692 5.716 2.975 1.00 94.19 73 TRP A C 1
ATOM 586 O O . TRP A 1 73 ? -7.674 6.187 4.109 1.00 94.19 73 TRP A O 1
ATOM 596 N N . GLU A 1 74 ? -8.799 5.719 2.226 1.00 92.62 74 GLU A N 1
ATOM 597 C CA . GLU A 1 74 ? -10.077 6.343 2.605 1.00 92.62 74 GLU A CA 1
ATOM 598 C C . GLU A 1 74 ? -11.046 5.351 3.278 1.00 92.62 74 GLU A C 1
ATOM 600 O O . GLU A 1 74 ? -12.236 5.291 2.959 1.00 92.62 74 GLU A O 1
ATOM 605 N N . VAL A 1 75 ? -10.550 4.543 4.216 1.00 91.50 75 VAL A N 1
ATOM 606 C CA . VAL A 1 75 ? -11.392 3.626 5.003 1.00 91.50 75 VAL A CA 1
ATOM 607 C C . VAL A 1 75 ? -11.744 4.230 6.362 1.00 91.50 75 VAL A C 1
ATOM 609 O O . VAL A 1 75 ? -10.880 4.689 7.103 1.00 91.50 75 VAL A O 1
ATOM 612 N N . GLY A 1 76 ? -13.034 4.217 6.707 1.00 90.31 76 GLY A N 1
ATOM 613 C CA . GLY A 1 76 ? -13.520 4.667 8.014 1.00 90.31 76 GLY A CA 1
ATOM 614 C C . GLY A 1 76 ? -13.425 3.557 9.059 1.00 90.31 76 GLY A C 1
ATOM 615 O O . GLY A 1 76 ? -14.352 2.758 9.188 1.00 90.31 76 GLY A O 1
ATOM 616 N N . ILE A 1 77 ? -12.319 3.500 9.803 1.00 93.94 77 ILE A N 1
ATOM 617 C CA . ILE A 1 77 ? -12.101 2.509 10.867 1.00 93.94 77 ILE A CA 1
ATOM 618 C C . ILE A 1 77 ? -12.619 3.066 12.199 1.00 93.94 77 ILE A C 1
ATOM 620 O O . ILE A 1 77 ? -12.160 4.102 12.661 1.00 93.94 77 ILE A O 1
ATOM 624 N N . GLN A 1 78 ? -13.575 2.376 12.829 1.00 91.38 78 GLN A N 1
ATOM 625 C CA . GLN A 1 78 ? -14.194 2.844 14.080 1.00 91.38 78 GLN A CA 1
ATOM 626 C C . GLN A 1 78 ? -13.309 2.634 15.315 1.00 91.38 78 GLN A C 1
ATOM 628 O O . GLN A 1 78 ? -13.320 3.449 16.235 1.00 91.38 78 GLN A O 1
ATOM 633 N N . GLU A 1 79 ? -12.571 1.522 15.364 1.00 93.69 79 GLU A N 1
ATOM 634 C CA . GLU A 1 79 ? -11.688 1.210 16.486 1.00 93.69 79 GLU A CA 1
ATOM 635 C C . GLU A 1 79 ? -10.389 2.011 16.359 1.00 93.69 79 GLU A C 1
ATOM 637 O O . GLU A 1 79 ? -9.560 1.748 15.485 1.00 93.69 79 GLU A O 1
ATOM 642 N N . LYS A 1 80 ? -10.196 2.966 17.271 1.00 91.25 80 LYS A N 1
ATOM 643 C CA . LYS A 1 80 ? -9.048 3.882 17.302 1.00 91.25 80 LYS A CA 1
ATOM 644 C C . LYS A 1 80 ? -7.710 3.154 17.193 1.00 91.25 80 LYS A C 1
ATOM 646 O O . LYS A 1 80 ? -6.809 3.610 16.489 1.00 91.25 80 LYS A O 1
ATOM 651 N N . LYS A 1 81 ? -7.547 2.029 17.897 1.00 93.69 81 LYS A N 1
ATOM 652 C CA . LYS A 1 81 ? -6.285 1.277 17.850 1.00 93.69 81 LYS A CA 1
ATOM 653 C C . LYS A 1 81 ? -5.993 0.763 16.440 1.00 93.69 81 LYS A C 1
ATOM 655 O O . LYS A 1 81 ? -4.864 0.884 15.970 1.00 93.69 81 LYS A O 1
ATOM 660 N N . ASP A 1 82 ? -7.008 0.217 15.782 1.00 95.12 82 ASP A N 1
ATOM 661 C CA . ASP A 1 82 ? -6.887 -0.336 14.438 1.00 95.12 82 ASP A CA 1
ATOM 662 C C . ASP A 1 82 ? -6.673 0.764 13.395 1.00 95.12 82 ASP A C 1
ATOM 664 O O . ASP A 1 82 ? -5.845 0.593 12.499 1.00 95.12 82 ASP A O 1
ATOM 668 N N . GLU A 1 83 ? -7.334 1.914 13.558 1.00 95.50 83 GLU A N 1
ATOM 669 C CA . GLU A 1 83 ? -7.130 3.096 12.715 1.00 95.50 83 GLU A CA 1
ATOM 670 C C . GLU A 1 83 ? -5.673 3.575 12.780 1.00 95.50 83 GLU A C 1
ATOM 672 O O . GLU A 1 83 ? -5.016 3.731 11.751 1.00 95.50 83 GLU A O 1
ATOM 677 N N . ILE A 1 84 ? -5.120 3.728 13.987 1.00 95.12 84 ILE A N 1
ATOM 678 C CA . ILE A 1 84 ? -3.725 4.150 14.170 1.00 95.12 84 ILE A CA 1
ATOM 679 C C . ILE A 1 84 ? -2.759 3.132 13.552 1.00 95.12 84 ILE A C 1
ATOM 681 O O . ILE A 1 84 ? -1.791 3.523 12.894 1.00 95.12 84 ILE A O 1
ATOM 685 N N . THR A 1 85 ? -2.986 1.831 13.754 1.00 96.12 85 THR A N 1
ATOM 686 C CA . THR A 1 85 ? -2.141 0.786 13.159 1.00 96.12 85 THR A CA 1
ATOM 687 C C . THR A 1 85 ? -2.190 0.833 11.631 1.00 96.12 85 THR A C 1
ATOM 689 O O . THR A 1 85 ? -1.138 0.764 10.994 1.00 96.12 85 THR A O 1
ATOM 692 N N . PHE A 1 86 ? -3.375 1.015 11.049 1.00 97.50 86 PHE A N 1
ATOM 693 C CA . PHE A 1 86 ? -3.556 1.136 9.606 1.00 97.50 86 PHE A CA 1
ATOM 694 C C . PHE A 1 86 ? -2.844 2.367 9.033 1.00 97.50 86 PHE A C 1
ATOM 696 O O . PHE A 1 86 ? -2.046 2.253 8.102 1.00 97.50 86 PHE A O 1
ATOM 703 N N . ILE A 1 87 ? -3.052 3.535 9.646 1.00 97.06 87 ILE A N 1
ATOM 704 C CA . ILE A 1 87 ? -2.407 4.792 9.250 1.00 97.06 87 ILE A CA 1
ATOM 705 C C . ILE A 1 87 ? -0.883 4.677 9.317 1.00 97.06 87 ILE A C 1
ATOM 707 O O . ILE A 1 87 ? -0.191 5.126 8.404 1.00 97.06 87 ILE A O 1
ATOM 711 N N . ASN A 1 88 ? -0.341 4.057 10.369 1.00 96.81 88 ASN A N 1
ATOM 712 C CA . ASN A 1 88 ? 1.102 3.856 10.485 1.00 96.81 88 ASN A CA 1
ATOM 713 C C . ASN A 1 88 ? 1.651 3.011 9.331 1.00 96.81 88 ASN A C 1
ATOM 715 O O . ASN A 1 88 ? 2.694 3.361 8.790 1.00 96.81 88 ASN A O 1
ATOM 719 N N . LYS A 1 89 ? 0.937 1.957 8.917 1.00 98.12 89 LYS A N 1
ATOM 720 C CA . LYS A 1 89 ? 1.341 1.118 7.781 1.00 98.12 89 LYS A CA 1
ATOM 721 C C . LYS A 1 89 ? 1.285 1.862 6.444 1.00 98.12 89 LYS A C 1
ATOM 723 O O . LYS A 1 89 ? 2.162 1.675 5.607 1.00 98.12 89 LYS A O 1
ATOM 728 N N . LEU A 1 90 ? 0.311 2.753 6.253 1.00 98.06 90 LEU A N 1
ATOM 729 C CA . LEU A 1 90 ? 0.267 3.626 5.074 1.00 98.06 90 LEU A CA 1
ATOM 730 C C . LEU A 1 90 ? 1.415 4.640 5.056 1.00 98.06 90 LEU A C 1
ATOM 732 O O . LEU A 1 90 ? 2.009 4.877 4.008 1.00 98.06 90 LEU A O 1
ATOM 736 N N . ILE A 1 91 ? 1.742 5.238 6.204 1.00 97.19 91 ILE A N 1
ATOM 737 C CA . ILE A 1 91 ? 2.877 6.162 6.312 1.00 97.19 91 ILE A CA 1
ATOM 738 C C . ILE A 1 91 ? 4.190 5.422 6.040 1.00 97.19 91 ILE A C 1
ATOM 740 O O . ILE A 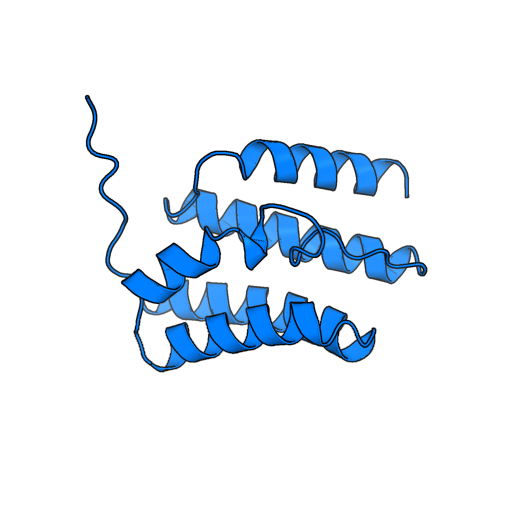1 91 ? 4.994 5.920 5.261 1.00 97.19 91 ILE A O 1
ATOM 744 N N . GLU A 1 92 ? 4.364 4.225 6.602 1.00 98.12 92 GLU A N 1
ATOM 745 C CA . GLU A 1 92 ? 5.511 3.343 6.348 1.00 98.12 92 GLU A CA 1
ATOM 746 C C . GLU A 1 92 ? 5.660 3.024 4.853 1.00 98.12 92 GLU A C 1
ATOM 748 O O . GLU A 1 92 ? 6.757 3.128 4.307 1.00 98.12 92 GLU A O 1
ATOM 753 N N . LEU A 1 93 ? 4.553 2.735 4.156 1.00 98.31 93 LEU A N 1
ATOM 754 C CA . LEU A 1 93 ? 4.557 2.549 2.703 1.00 98.31 93 LEU A CA 1
ATOM 755 C C . LEU A 1 93 ? 5.029 3.809 1.971 1.00 98.31 93 LEU A C 1
ATOM 757 O O . LEU A 1 93 ? 5.881 3.724 1.093 1.00 98.31 93 LEU A O 1
ATOM 761 N N . ILE A 1 94 ? 4.502 4.979 2.333 1.00 97.12 94 ILE A N 1
ATOM 762 C CA . ILE A 1 94 ? 4.874 6.250 1.700 1.00 97.12 94 ILE A CA 1
ATOM 763 C C . ILE A 1 94 ? 6.348 6.587 1.956 1.00 97.12 94 ILE A C 1
ATOM 765 O O . ILE A 1 94 ? 7.042 7.018 1.036 1.00 97.12 94 ILE A O 1
ATOM 769 N N . ASP A 1 95 ? 6.831 6.381 3.182 1.00 96.69 95 ASP A N 1
ATOM 770 C CA . ASP A 1 95 ? 8.242 6.543 3.541 1.00 96.69 95 ASP A CA 1
ATOM 771 C C . ASP A 1 95 ? 9.119 5.637 2.670 1.00 96.69 95 ASP A C 1
ATOM 773 O O . ASP A 1 95 ? 10.113 6.088 2.101 1.00 96.69 95 ASP A O 1
ATOM 777 N N . PHE A 1 96 ? 8.723 4.376 2.486 1.00 97.56 96 PHE A N 1
ATOM 778 C CA . PHE A 1 96 ? 9.467 3.443 1.645 1.00 97.56 96 PHE A CA 1
ATOM 779 C C . PHE A 1 96 ? 9.399 3.793 0.147 1.00 97.56 96 PHE A C 1
ATOM 781 O O . PHE A 1 96 ? 10.374 3.652 -0.596 1.00 97.56 96 PHE A O 1
ATOM 788 N N . MET A 1 97 ? 8.277 4.340 -0.316 1.00 95.69 97 MET A N 1
ATOM 789 C CA . MET A 1 97 ? 8.165 4.875 -1.674 1.00 95.69 97 MET A CA 1
ATOM 790 C C . MET A 1 97 ? 9.091 6.075 -1.910 1.00 95.69 97 MET A C 1
ATOM 792 O O . MET A 1 97 ? 9.612 6.248 -3.016 1.00 95.69 97 MET A O 1
ATOM 796 N N . GLU A 1 98 ? 9.308 6.905 -0.884 1.00 94.19 98 GLU A N 1
ATOM 797 C CA . GLU A 1 98 ? 10.264 8.015 -0.920 1.00 94.19 98 GLU A CA 1
ATOM 798 C C . GLU A 1 98 ? 11.705 7.507 -1.012 1.00 94.19 98 GLU A C 1
ATOM 800 O O . GLU A 1 98 ? 12.453 7.975 -1.870 1.00 94.19 98 GLU A O 1
ATOM 805 N N . THR A 1 99 ? 12.091 6.524 -0.192 1.00 94.31 99 THR A N 1
ATOM 806 C CA . THR A 1 99 ? 13.465 5.986 -0.200 1.00 94.31 99 THR A CA 1
ATOM 807 C C . THR A 1 99 ? 13.814 5.272 -1.504 1.00 94.31 99 THR A C 1
ATOM 809 O O . THR A 1 99 ? 14.961 5.316 -1.946 1.00 94.31 99 THR A O 1
ATOM 812 N N . THR A 1 100 ? 12.826 4.657 -2.152 1.00 93.44 100 THR A N 1
ATOM 813 C CA . THR A 1 100 ? 12.994 3.918 -3.413 1.00 93.44 100 THR A CA 1
ATOM 814 C C . THR A 1 100 ? 12.741 4.769 -4.666 1.00 93.44 100 THR A C 1
ATOM 816 O O . THR A 1 100 ? 12.811 4.250 -5.783 1.00 93.44 100 THR A O 1
ATOM 819 N N . ASN A 1 101 ? 12.483 6.076 -4.514 1.00 91.00 101 ASN A N 1
ATOM 820 C CA . ASN A 1 101 ? 12.200 7.021 -5.604 1.00 91.00 101 ASN A CA 1
ATOM 821 C C . ASN A 1 101 ? 11.033 6.611 -6.525 1.00 91.00 101 ASN A C 1
ATOM 823 O O . ASN A 1 101 ? 11.036 6.932 -7.714 1.00 91.00 101 ASN A O 1
ATOM 827 N N . VAL A 1 102 ? 10.017 5.923 -5.997 1.00 91.50 102 VAL A N 1
ATOM 828 C CA . VAL A 1 102 ? 8.805 5.568 -6.763 1.00 91.50 102 VAL A CA 1
ATOM 829 C C . VAL A 1 102 ? 7.618 6.478 -6.452 1.00 91.50 102 VAL A C 1
ATOM 831 O O . VAL A 1 102 ? 6.542 6.285 -7.009 1.00 91.50 102 VAL A O 1
ATOM 834 N N . LEU A 1 103 ? 7.780 7.452 -5.553 1.00 88.88 103 LEU A N 1
ATOM 835 C CA . LEU A 1 103 ? 6.686 8.293 -5.078 1.00 88.88 103 LEU A CA 1
ATOM 836 C C . LEU A 1 103 ? 6.102 9.205 -6.174 1.00 88.88 103 LEU A C 1
ATOM 838 O O . LEU A 1 103 ? 6.756 10.123 -6.675 1.00 88.88 103 LEU A O 1
ATOM 842 N N . GLY A 1 104 ? 4.820 9.006 -6.470 1.00 82.88 104 GLY A N 1
ATOM 843 C CA . GLY A 1 104 ? 4.011 9.822 -7.364 1.00 82.88 104 GLY A CA 1
ATOM 844 C C . GLY A 1 104 ? 3.613 11.185 -6.789 1.00 82.88 104 GLY A C 1
ATOM 845 O O . GLY A 1 104 ? 3.686 11.469 -5.587 1.00 82.88 104 GLY A O 1
ATOM 846 N N . ARG A 1 105 ? 3.161 12.073 -7.679 1.00 78.12 105 ARG A N 1
ATOM 847 C CA . ARG A 1 105 ? 2.733 13.431 -7.312 1.00 78.12 105 ARG A CA 1
ATOM 848 C C . ARG A 1 105 ? 1.444 13.367 -6.483 1.00 78.12 105 ARG A C 1
ATOM 850 O O . ARG A 1 105 ? 0.519 12.652 -6.835 1.00 78.12 105 ARG A O 1
ATOM 857 N N . GLY A 1 106 ? 1.373 14.143 -5.402 1.00 79.50 106 GLY A N 1
ATOM 858 C CA . GLY A 1 106 ? 0.180 14.251 -4.544 1.00 79.50 106 GLY A CA 1
ATOM 859 C C . GLY A 1 106 ? 0.188 13.355 -3.301 1.00 79.50 106 GLY A C 1
ATOM 860 O O . GLY A 1 106 ? -0.404 13.732 -2.291 1.00 79.50 106 GLY A O 1
ATOM 861 N N . ILE A 1 107 ? 0.954 12.259 -3.299 1.00 90.00 107 ILE A N 1
ATOM 862 C CA . ILE A 1 107 ? 1.023 11.326 -2.158 1.00 90.00 107 ILE A CA 1
ATOM 863 C C . ILE A 1 107 ? 1.587 12.010 -0.900 1.00 90.00 107 ILE A C 1
ATOM 865 O O . ILE A 1 107 ? 1.121 11.774 0.213 1.00 90.00 107 ILE A O 1
ATOM 869 N N . LYS A 1 108 ? 2.511 12.968 -1.063 1.00 88.56 108 LYS A N 1
ATOM 870 C CA . LYS A 1 108 ? 3.031 13.786 0.054 1.00 88.56 108 LYS A CA 1
ATOM 871 C C . LYS A 1 108 ? 1.939 14.556 0.803 1.00 88.56 108 LYS A C 1
ATOM 873 O O . LYS A 1 108 ? 2.053 14.764 2.010 1.00 88.56 108 LYS A O 1
ATOM 878 N N . SER A 1 109 ? 0.892 14.995 0.106 1.00 90.19 109 SER A N 1
ATOM 879 C CA . SER A 1 109 ? -0.243 15.668 0.743 1.00 90.19 109 SER A CA 1
ATOM 880 C C . SER A 1 109 ? -1.072 14.680 1.561 1.00 90.19 109 SER A C 1
ATOM 882 O O . SER A 1 109 ? -1.454 15.002 2.682 1.00 90.19 109 SER A O 1
ATOM 884 N N . ILE A 1 110 ? -1.268 13.459 1.055 1.00 92.31 110 ILE A N 1
ATOM 885 C CA . ILE A 1 110 ? -1.967 12.380 1.770 1.00 92.31 110 ILE A CA 1
ATOM 886 C C . ILE A 1 110 ? -1.201 11.991 3.034 1.00 92.31 110 ILE A C 1
ATOM 888 O O . ILE A 1 110 ? -1.792 11.940 4.108 1.00 92.31 110 ILE A O 1
ATOM 892 N N . LYS A 1 111 ? 0.128 11.841 2.957 1.00 93.81 111 LYS A N 1
ATOM 893 C CA . LYS A 1 111 ? 0.988 11.602 4.132 1.00 93.81 111 LYS A CA 1
ATOM 894 C C . LYS A 1 111 ? 0.745 12.620 5.249 1.00 93.81 111 LYS A C 1
ATOM 896 O O . LYS A 1 111 ? 0.699 12.265 6.427 1.00 93.81 111 LYS A O 1
ATOM 901 N N . ARG A 1 112 ? 0.575 13.896 4.883 1.00 93.06 112 ARG A N 1
ATOM 902 C CA . ARG A 1 112 ? 0.290 14.978 5.833 1.00 93.06 112 ARG A CA 1
ATOM 903 C C . ARG A 1 112 ? -1.083 14.814 6.478 1.00 93.06 112 ARG A C 1
ATOM 905 O O . ARG A 1 112 ? -1.173 14.945 7.691 1.00 93.06 112 ARG A O 1
ATOM 912 N N . ILE A 1 113 ? -2.110 14.495 5.689 1.00 92.56 113 ILE A N 1
ATOM 913 C CA . ILE A 1 113 ? -3.471 14.234 6.185 1.00 92.56 113 ILE A CA 1
ATOM 914 C C . ILE A 1 113 ? -3.453 13.064 7.176 1.00 92.56 113 ILE A C 1
ATOM 916 O O . ILE A 1 113 ? -3.887 13.222 8.314 1.00 92.56 113 ILE A O 1
ATOM 920 N N . LEU A 1 114 ? -2.864 11.933 6.780 1.00 93.19 114 LEU A N 1
ATOM 921 C CA . LEU A 1 114 ? -2.693 10.746 7.622 1.00 93.19 114 LEU A CA 1
ATOM 922 C C . LEU A 1 114 ? -1.983 11.075 8.946 1.00 93.19 114 LEU A C 1
ATOM 924 O O . LEU A 1 114 ? -2.428 10.673 10.020 1.00 93.19 114 LEU A O 1
ATOM 928 N N . SER A 1 115 ? -0.910 11.867 8.882 1.00 92.25 115 SER A N 1
ATOM 929 C CA . SER A 1 115 ? -0.173 12.298 10.076 1.00 92.25 115 SER A CA 1
ATOM 930 C C . SER A 1 115 ? -1.010 13.181 11.005 1.00 92.25 115 SER A C 1
ATOM 932 O O . SER A 1 115 ? -0.828 13.117 12.218 1.00 92.25 115 SER A O 1
ATOM 9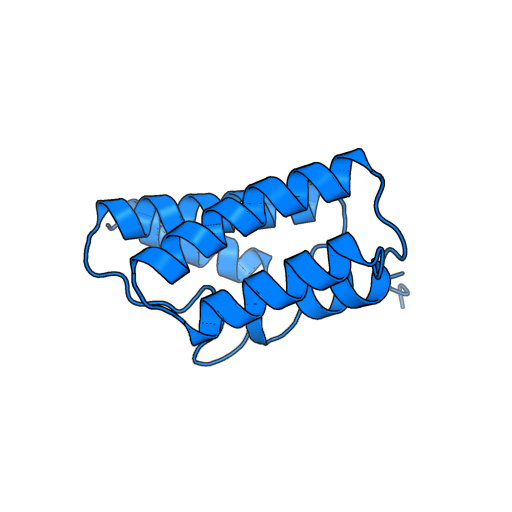34 N N . SER A 1 116 ? -1.916 14.000 10.462 1.00 90.25 116 SER A N 1
ATOM 935 C CA . SER A 1 116 ? -2.833 14.818 11.260 1.00 90.25 116 SER A CA 1
ATOM 936 C C . SER A 1 116 ? -3.920 13.979 11.927 1.00 90.25 116 SER A C 1
ATOM 938 O O . SER A 1 116 ? -4.180 14.197 13.105 1.00 90.25 116 SER A O 1
ATOM 940 N N . ILE A 1 117 ? -4.503 12.996 11.227 1.00 86.00 117 ILE A N 1
ATOM 941 C CA . ILE A 1 117 ? -5.516 12.089 11.800 1.00 86.00 117 ILE A CA 1
ATOM 942 C C . ILE A 1 117 ? -4.939 11.375 13.026 1.00 86.00 117 ILE A C 1
ATOM 944 O O . ILE A 1 117 ? -5.497 11.464 14.115 1.00 86.00 117 ILE A O 1
ATOM 948 N N . LYS A 1 118 ? -3.733 10.808 12.891 1.00 81.75 118 LYS A N 1
ATOM 949 C CA . LYS A 1 118 ? -3.014 10.119 13.975 1.00 81.75 118 LYS A CA 1
ATOM 950 C C . LYS A 1 118 ? -2.853 10.939 15.268 1.00 81.75 118 LYS A C 1
ATOM 952 O O . LYS A 1 118 ? -2.705 10.347 16.331 1.00 81.75 118 LYS A O 1
ATOM 957 N N . GLN A 1 119 ? -2.800 12.270 15.195 1.00 73.44 119 GLN A N 1
ATOM 958 C CA . GLN A 1 119 ? -2.627 13.132 16.375 1.00 73.44 119 GLN A CA 1
ATOM 959 C C . GLN A 1 119 ? -3.941 13.442 17.096 1.00 73.44 119 GLN A C 1
ATOM 961 O O . GLN A 1 119 ? -3.912 13.840 18.260 1.00 73.44 119 GLN A O 1
ATOM 966 N N . VAL A 1 120 ? -5.068 13.318 16.395 1.00 63.75 120 VAL A N 1
ATOM 967 C CA . VAL A 1 120 ? -6.398 13.672 16.901 1.00 63.75 120 VAL A CA 1
ATOM 968 C C . VAL A 1 120 ? -7.151 12.433 17.368 1.00 63.75 120 VAL A C 1
ATOM 970 O O . VAL A 1 120 ? -7.978 12.556 18.271 1.00 63.75 120 VAL A O 1
ATOM 973 N N . THR A 1 121 ? -6.850 11.263 16.790 1.00 57.31 121 THR A N 1
ATOM 974 C CA . THR A 1 121 ? -7.426 9.997 17.234 1.00 57.31 121 THR A CA 1
ATOM 975 C C . THR A 1 121 ? -6.935 9.662 18.623 1.00 57.31 121 THR A C 1
ATOM 977 O O . THR A 1 121 ? -7.817 9.569 19.503 1.00 57.31 121 THR A O 1
#

Secondary structure (DSSP, 8-state):
-----------HHHHHHHHHHHHHHHHHHHHTT-HHHHHHHHHHHHHHHTT-HHHHHHHHTSHHHHSSTT-TT-----SHHHHHHHHHHHHHHHHHHHHTT-PPTTHHHHHHHHHHHHHH-

Sequence (121 aa):
MELFMMREELSLQEKLEYRNILNGIGEILLRLNFLGQYQVISDLLNLLDKNEDMIFIKELNGVNMWGGAGAVWEVGIQEKKDEITFINKLIELIDFMETTNVLGRGIKSIKRILSSIKQVT

Foldseek 3Di:
DDDPPQDQADDPVLLVVLLVLLVQLLVLCVVVVVVQLNVLSVVLNVCSVVRVRNVSLDSCQDCLCQNDDNRNLPDDDPDLVSLLSNLVSLLVNQVSCVVVVSDDPPVVVVNVVSVVVNVVD

Organism: NCBI:txid2093856

pLDDT: mean 91.44, std 12.29, range [37.19, 98.69]